Protein AF-A0A5N0GC05-F1 (afdb_monomer)

pLDDT: mean 82.7, std 22.36, range [35.47, 98.69]

Sequence (113 aa):
MARAAQPAAESSRVTIEQDTSASIADTAVVQRWEVEDFLYREALLLDEWRLDEWAQLFTEDAHYVVPANDLPDPAPDGDLVLVNDDKFMLLARVERLKSRKAHREYPHATTRH

Foldseek 3Di:
DDDDDDDDDDDDDDDDDDPDDDPPDPPDPDDPVNVVVVVVVLQVCVQVLVLVVNLVVDDQADWDFAADPPDPDDDPVPDDTPDTDHSVRSVVVSVVLPDPPVVVCVVHDRDGD

Radius of gyration: 25.92 Å; Cα contacts (8 Å, |Δi|>4): 70; chains: 1; bounding box: 60×51×70 Å

Structure (mmCIF, N/CA/C/O backbone):
data_AF-A0A5N0GC05-F1
#
_entry.id   AF-A0A5N0GC05-F1
#
loop_
_atom_site.group_PDB
_atom_site.id
_atom_site.type_symbol
_atom_site.label_atom_id
_atom_site.label_alt_id
_atom_site.label_comp_id
_atom_site.label_asym_id
_atom_site.label_entity_id
_atom_site.label_seq_id
_atom_site.pdbx_PDB_ins_code
_atom_site.Cartn_x
_atom_site.Cartn_y
_atom_site.Cartn_z
_atom_site.occupancy
_atom_site.B_iso_or_equiv
_atom_site.auth_seq_id
_atom_site.auth_comp_id
_atom_site.auth_asym_id
_atom_site.auth_atom_id
_atom_site.pdbx_PDB_model_num
ATOM 1 N N . MET A 1 1 ? -44.824 -30.969 -62.800 1.00 37.72 1 MET A N 1
ATOM 2 C CA . MET A 1 1 ? -45.156 -32.152 -61.979 1.00 37.72 1 MET A CA 1
ATOM 3 C C . MET A 1 1 ? -44.087 -32.320 -60.910 1.00 37.72 1 MET A C 1
ATOM 5 O O . MET A 1 1 ? -42.931 -32.090 -61.218 1.00 37.72 1 MET A O 1
ATOM 9 N N . ALA A 1 2 ? -44.518 -32.719 -59.710 1.00 40.56 2 ALA A N 1
ATOM 10 C CA . ALA A 1 2 ? -43.745 -33.125 -58.528 1.00 40.56 2 ALA A CA 1
ATOM 11 C C . ALA A 1 2 ? -42.958 -32.050 -57.738 1.00 40.56 2 ALA A C 1
ATOM 13 O O . ALA A 1 2 ? -41.912 -31.552 -58.134 1.00 40.56 2 ALA A O 1
ATOM 14 N N . ARG A 1 3 ? -43.518 -31.774 -56.556 1.00 41.00 3 ARG A N 1
ATOM 15 C CA . ARG A 1 3 ? -42.995 -31.076 -55.375 1.00 41.00 3 ARG A CA 1
ATOM 16 C C . ARG A 1 3 ? -42.045 -31.998 -54.598 1.00 41.00 3 ARG A C 1
ATOM 18 O O . ARG A 1 3 ? -42.405 -33.145 -54.363 1.00 41.00 3 ARG A O 1
ATOM 25 N N . ALA A 1 4 ? -40.928 -31.463 -54.110 1.00 40.31 4 ALA A N 1
ATOM 26 C CA . ALA A 1 4 ? -40.169 -31.979 -52.963 1.00 40.31 4 ALA A CA 1
ATOM 27 C C . ALA A 1 4 ? -39.464 -30.767 -52.314 1.00 40.31 4 ALA A C 1
ATOM 29 O O . ALA A 1 4 ? -38.629 -30.138 -52.946 1.00 40.31 4 ALA A O 1
ATOM 30 N N . ALA A 1 5 ? -40.026 -30.163 -51.263 1.00 39.97 5 ALA A N 1
ATOM 31 C CA . ALA A 1 5 ? -39.845 -30.529 -49.852 1.00 39.97 5 ALA A CA 1
ATOM 32 C C . ALA A 1 5 ? -38.406 -30.266 -49.352 1.00 39.97 5 ALA A C 1
ATOM 34 O O . ALA A 1 5 ? -37.540 -31.126 -49.445 1.00 39.97 5 ALA A O 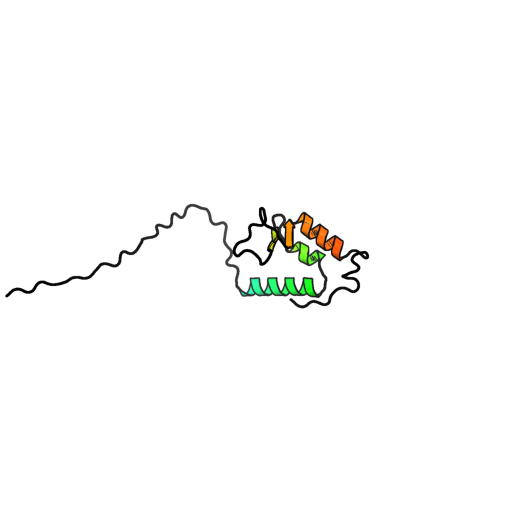1
ATOM 35 N N . GLN A 1 6 ? -38.186 -29.066 -48.803 1.00 45.06 6 GLN A N 1
ATOM 36 C CA . GLN A 1 6 ? -37.073 -28.760 -47.896 1.00 45.06 6 GLN A CA 1
ATOM 37 C C . GLN A 1 6 ? -37.264 -29.537 -46.577 1.00 45.06 6 GLN A C 1
ATOM 39 O O . GLN A 1 6 ? -38.413 -29.718 -46.158 1.00 45.06 6 GLN A O 1
ATOM 44 N N . PRO A 1 7 ? -36.185 -29.866 -45.849 1.00 43.31 7 PRO A N 1
ATOM 45 C CA . PRO A 1 7 ? -36.171 -29.409 -44.461 1.00 43.31 7 PRO A CA 1
ATOM 46 C C . PRO A 1 7 ? -34.842 -28.796 -43.994 1.00 43.31 7 PRO A C 1
ATOM 48 O O . PRO A 1 7 ? -33.827 -28.800 -44.686 1.00 43.31 7 PRO A O 1
ATOM 51 N N . ALA A 1 8 ? -34.965 -28.170 -42.827 1.00 38.28 8 ALA A N 1
ATOM 52 C CA . ALA A 1 8 ? -34.080 -27.244 -42.143 1.00 38.28 8 ALA A CA 1
ATOM 53 C C . ALA A 1 8 ? -32.657 -27.756 -41.872 1.00 38.28 8 ALA A C 1
ATOM 55 O O . ALA A 1 8 ? -32.447 -28.925 -41.571 1.00 38.28 8 ALA A O 1
ATOM 56 N N . ALA A 1 9 ? -31.699 -26.827 -41.897 1.00 40.50 9 ALA A N 1
ATOM 57 C CA . ALA A 1 9 ? -30.375 -27.023 -41.328 1.00 40.50 9 ALA A CA 1
ATOM 58 C C . ALA A 1 9 ? -30.484 -27.118 -39.794 1.00 40.50 9 ALA A C 1
ATOM 60 O O . ALA A 1 9 ? -30.932 -26.175 -39.138 1.00 40.50 9 ALA A O 1
ATOM 61 N N . GLU A 1 10 ? -30.099 -28.264 -39.235 1.00 35.50 10 GLU A N 1
ATOM 62 C CA . GLU A 1 10 ? -29.986 -28.486 -37.795 1.00 35.50 10 GLU A CA 1
ATOM 63 C C . GLU A 1 10 ? -28.822 -27.677 -37.212 1.00 35.50 10 GLU A C 1
ATOM 65 O O . GLU A 1 10 ? -27.677 -27.747 -37.659 1.00 35.50 10 GLU A O 1
ATOM 70 N N . SER A 1 11 ? -29.143 -26.883 -36.191 1.00 41.72 11 SER A N 1
ATOM 71 C CA . SER A 1 11 ? -28.189 -26.154 -35.364 1.00 41.72 11 SER A CA 1
ATOM 72 C C . SER A 1 11 ? -27.423 -27.157 -34.503 1.00 41.72 11 SER A C 1
ATOM 74 O O . SER A 1 11 ? -27.962 -27.715 -33.547 1.00 41.72 11 SER A O 1
ATOM 76 N N . SER A 1 12 ? -26.166 -27.399 -34.871 1.00 37.59 12 SER A N 1
ATOM 77 C CA . SER A 1 12 ? -25.241 -28.234 -34.110 1.00 37.59 12 SER A CA 1
ATOM 78 C C . SER A 1 12 ? -24.929 -27.547 -32.776 1.00 37.59 12 SER A C 1
ATOM 80 O O . SER A 1 12 ? -24.156 -26.590 -32.716 1.00 37.59 12 SER A O 1
ATOM 82 N N . ARG A 1 13 ? -25.596 -27.982 -31.702 1.00 39.47 13 ARG A N 1
ATOM 83 C CA . ARG A 1 13 ? -25.262 -27.594 -30.329 1.00 39.47 13 ARG A CA 1
ATOM 84 C C . ARG A 1 13 ? -24.041 -28.398 -29.897 1.00 39.47 13 ARG A C 1
ATOM 86 O O . ARG A 1 13 ? -24.113 -29.616 -29.777 1.00 39.47 13 ARG A O 1
ATOM 93 N N . VAL A 1 14 ? -22.936 -27.702 -29.655 1.00 37.78 14 VAL A N 1
ATOM 94 C CA . VAL A 1 14 ? -21.775 -28.252 -28.953 1.00 37.78 14 VAL A CA 1
ATOM 95 C C . VAL A 1 14 ? -22.205 -28.550 -27.515 1.00 37.78 14 VAL A C 1
ATOM 97 O O . VAL A 1 14 ? -22.502 -27.636 -26.747 1.00 37.78 14 VAL A O 1
ATOM 100 N N . THR A 1 15 ? -22.286 -29.832 -27.172 1.00 35.47 15 THR A N 1
ATOM 101 C CA . THR A 1 15 ? -22.483 -30.308 -25.800 1.00 35.47 15 THR A CA 1
ATOM 102 C C . THR A 1 15 ? -21.140 -30.218 -25.081 1.00 35.47 15 THR A C 1
ATOM 104 O O . THR A 1 15 ? -20.216 -30.952 -25.417 1.00 35.47 15 THR A O 1
ATOM 107 N N . ILE A 1 16 ? -21.005 -29.294 -24.127 1.00 47.12 16 ILE A N 1
ATOM 108 C CA . ILE A 1 16 ? -19.848 -29.252 -23.225 1.00 47.12 16 ILE A CA 1
ATOM 109 C C . ILE A 1 16 ? -20.107 -30.271 -22.111 1.00 47.12 16 ILE A C 1
ATOM 111 O O . ILE A 1 16 ? -20.948 -30.043 -21.242 1.00 47.12 16 ILE A O 1
ATOM 115 N N . GLU A 1 17 ? -19.406 -31.402 -22.151 1.00 41.47 17 GLU A N 1
ATOM 116 C CA . GLU A 1 17 ? -19.331 -32.335 -21.027 1.00 41.47 17 GLU A CA 1
ATOM 117 C C . GLU A 1 17 ? -18.452 -31.706 -19.937 1.00 41.47 17 GLU A C 1
ATOM 119 O O . GLU A 1 17 ? -17.262 -31.462 -20.128 1.00 41.47 17 GLU A O 1
ATOM 124 N N . GLN A 1 18 ? -19.069 -31.358 -18.807 1.00 43.22 18 GLN A N 1
ATOM 125 C CA . GLN A 1 18 ? -18.383 -30.840 -17.625 1.00 43.22 18 GLN A CA 1
ATOM 126 C C . GLN A 1 18 ? -17.870 -32.028 -16.806 1.00 43.22 18 GLN A C 1
ATOM 128 O O . GLN A 1 18 ? -18.610 -32.606 -16.009 1.00 43.22 18 GLN A O 1
ATOM 133 N N . ASP A 1 19 ? -16.605 -32.389 -17.007 1.00 40.66 19 ASP A N 1
ATOM 134 C CA . ASP A 1 19 ? -15.901 -33.346 -16.157 1.00 40.66 19 ASP A CA 1
ATOM 135 C C . ASP A 1 19 ? -15.620 -32.694 -14.791 1.00 40.66 19 ASP A C 1
ATOM 137 O O . ASP A 1 19 ? -14.668 -31.937 -14.602 1.00 40.66 19 ASP A O 1
ATOM 141 N N . THR A 1 20 ? -16.538 -32.902 -13.845 1.00 54.22 20 THR A N 1
ATOM 142 C CA . THR A 1 20 ? -16.437 -32.390 -12.474 1.00 54.22 20 THR A CA 1
ATOM 143 C C . THR A 1 20 ? -15.788 -33.455 -11.604 1.00 54.22 20 THR A C 1
ATOM 145 O O . THR A 1 20 ? -16.472 -34.310 -11.049 1.00 54.22 20 THR A O 1
ATOM 148 N N . SER A 1 21 ? -14.462 -33.407 -11.481 1.00 45.56 21 SER A N 1
ATOM 149 C CA . SER A 1 21 ? -13.711 -34.168 -10.472 1.00 45.56 21 SER A CA 1
ATOM 150 C C . SER A 1 21 ? -12.512 -33.370 -9.953 1.00 45.56 21 SER A C 1
ATOM 152 O O . SER A 1 21 ? -11.368 -33.806 -10.018 1.00 45.56 21 SER A O 1
ATOM 154 N N . ALA A 1 22 ? -12.781 -32.188 -9.402 1.00 45.19 22 ALA A N 1
ATOM 155 C CA . ALA A 1 22 ? -11.891 -31.534 -8.451 1.00 45.19 22 ALA A CA 1
ATOM 156 C C . ALA A 1 22 ? -12.750 -31.040 -7.284 1.00 45.19 22 ALA A C 1
ATOM 158 O O . ALA A 1 22 ? -13.738 -30.340 -7.486 1.00 45.19 22 ALA A O 1
ATOM 159 N N . SER A 1 23 ? -12.410 -31.474 -6.071 1.00 45.75 23 SER A N 1
ATOM 160 C CA . SER A 1 23 ? -13.076 -31.079 -4.830 1.00 45.75 23 SER A CA 1
ATOM 161 C C . SER A 1 23 ? -13.008 -29.560 -4.677 1.00 45.75 23 SER A C 1
ATOM 163 O O . SER A 1 23 ? -11.974 -29.027 -4.277 1.00 45.75 23 SER A O 1
ATOM 165 N N . ILE A 1 24 ? -14.110 -28.877 -4.986 1.00 54.22 24 ILE A N 1
ATOM 166 C CA . ILE A 1 24 ? -14.297 -27.456 -4.709 1.00 54.22 24 ILE A CA 1
ATOM 167 C C . ILE A 1 24 ? -14.388 -27.336 -3.190 1.00 54.22 24 ILE A C 1
ATOM 169 O O . ILE A 1 24 ? -15.426 -27.615 -2.593 1.00 54.22 24 ILE A O 1
ATOM 173 N N . ALA A 1 25 ? -13.264 -27.002 -2.555 1.00 52.34 25 ALA A N 1
ATOM 174 C CA . ALA A 1 25 ? -13.285 -26.470 -1.205 1.00 52.34 25 ALA A CA 1
ATOM 175 C C . ALA A 1 25 ? -14.304 -25.322 -1.188 1.00 52.34 25 ALA A C 1
ATOM 177 O O . ALA A 1 25 ? -14.294 -24.486 -2.093 1.00 52.34 25 ALA A O 1
ATOM 178 N N . ASP A 1 26 ? -15.213 -25.382 -0.217 1.00 54.72 26 ASP A N 1
ATOM 179 C CA . ASP A 1 26 ? -16.388 -24.532 -0.020 1.00 54.72 26 ASP A CA 1
ATOM 180 C C . ASP A 1 26 ? -16.174 -23.105 -0.550 1.00 54.72 26 ASP A C 1
ATOM 182 O O . ASP A 1 26 ? -15.567 -22.256 0.104 1.00 54.72 26 ASP A O 1
ATOM 186 N N . THR A 1 27 ? -16.590 -22.858 -1.797 1.00 63.75 27 THR A N 1
ATOM 187 C CA . THR A 1 27 ? -16.478 -21.532 -2.405 1.00 63.75 27 THR A CA 1
ATOM 188 C C . THR A 1 27 ? -17.599 -20.702 -1.814 1.00 63.75 27 THR A C 1
ATOM 190 O O . THR A 1 27 ? -18.708 -20.662 -2.349 1.00 63.75 27 THR A O 1
ATOM 193 N N . ALA A 1 28 ? -17.320 -20.085 -0.666 1.00 76.00 28 ALA A N 1
ATOM 194 C CA . ALA A 1 28 ? -18.185 -19.069 -0.104 1.00 76.00 28 ALA A CA 1
ATOM 195 C C . ALA A 1 28 ? -18.448 -18.028 -1.197 1.00 76.00 28 ALA A C 1
ATOM 197 O O . ALA A 1 28 ? -17.519 -17.463 -1.780 1.00 76.00 28 ALA A O 1
ATOM 198 N N . VAL A 1 29 ? -19.722 -17.830 -1.526 1.00 88.38 29 VAL A N 1
ATOM 199 C CA . VAL A 1 29 ? -20.117 -16.842 -2.524 1.00 88.38 29 VAL A CA 1
ATOM 200 C C . VAL A 1 29 ? -19.844 -15.469 -1.922 1.00 88.38 29 VAL A C 1
ATOM 202 O O . VAL A 1 29 ? -20.579 -15.025 -1.046 1.00 88.38 29 VAL A O 1
ATOM 205 N N . VAL A 1 30 ? -18.766 -14.825 -2.369 1.00 92.44 30 VAL A N 1
ATOM 206 C CA . VAL A 1 30 ? -18.442 -13.451 -1.982 1.00 92.44 30 VAL A CA 1
ATOM 207 C C . VAL A 1 30 ? -19.443 -12.522 -2.654 1.00 92.44 30 VAL A C 1
ATOM 209 O O . VAL A 1 30 ? -19.567 -12.490 -3.883 1.00 92.44 30 VAL A O 1
ATOM 212 N N . GLN A 1 31 ? -20.172 -11.757 -1.853 1.00 96.19 31 GLN A N 1
ATOM 213 C CA . GLN A 1 31 ? -21.151 -10.816 -2.358 1.00 96.19 31 GLN A CA 1
ATOM 214 C C . GLN A 1 31 ? -20.468 -9.520 -2.798 1.00 96.19 31 GLN A C 1
ATOM 216 O O . GLN A 1 31 ? -19.498 -9.059 -2.205 1.00 96.19 31 GLN A O 1
ATOM 221 N N . ARG A 1 32 ? -21.026 -8.867 -3.823 1.00 96.44 32 ARG A N 1
ATOM 222 C CA . ARG A 1 32 ? -20.498 -7.598 -4.351 1.00 96.44 32 ARG A CA 1
ATOM 223 C C . ARG A 1 32 ? -20.277 -6.532 -3.269 1.00 96.44 32 ARG A C 1
ATOM 225 O O . ARG A 1 32 ? -19.260 -5.854 -3.301 1.00 96.44 32 ARG A O 1
ATOM 2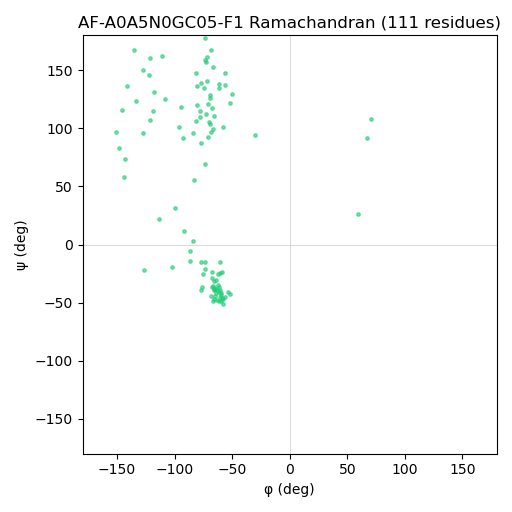32 N N . TRP A 1 33 ? -21.221 -6.387 -2.340 1.00 97.81 33 TRP A N 1
ATOM 233 C CA . TRP A 1 33 ? -21.138 -5.381 -1.279 1.00 97.81 33 TRP A CA 1
ATOM 234 C C . TRP A 1 33 ? -19.981 -5.656 -0.308 1.00 97.81 33 TRP A C 1
ATOM 236 O O . TRP A 1 33 ? -19.356 -4.713 0.152 1.00 97.81 33 TRP A O 1
ATOM 246 N N . GLU A 1 34 ? -19.625 -6.923 -0.070 1.00 97.19 34 GLU A N 1
ATOM 247 C CA . GLU A 1 34 ? -18.466 -7.282 0.761 1.00 97.19 34 GLU A CA 1
ATOM 248 C C . GLU A 1 34 ? -17.157 -6.832 0.104 1.00 97.19 34 GLU A C 1
ATOM 250 O O . GLU A 1 34 ? -16.259 -6.329 0.777 1.00 97.19 34 GLU A O 1
ATOM 255 N N . VAL A 1 35 ? -17.063 -6.972 -1.225 1.00 97.25 35 VAL A N 1
ATOM 256 C CA . VAL A 1 35 ? -15.908 -6.498 -2.003 1.00 97.25 35 VAL A CA 1
ATOM 257 C C . VAL A 1 35 ? -15.846 -4.974 -2.010 1.00 97.25 35 VAL A C 1
ATOM 259 O O . VAL A 1 35 ? -14.776 -4.407 -1.820 1.00 97.25 35 VAL A O 1
ATOM 262 N N . GLU A 1 36 ? -16.979 -4.301 -2.212 1.00 98.31 36 GLU A N 1
ATOM 263 C CA . GLU A 1 36 ? -17.047 -2.836 -2.174 1.00 98.31 36 GLU A CA 1
ATOM 264 C C . GLU A 1 36 ? -16.616 -2.300 -0.803 1.00 98.31 36 GLU A C 1
ATOM 266 O O . GLU A 1 36 ? -15.737 -1.444 -0.738 1.00 98.31 36 GLU A O 1
ATOM 271 N N . ASP A 1 37 ? -17.147 -2.857 0.287 1.00 98.44 37 ASP A N 1
ATOM 272 C CA . ASP A 1 37 ? -16.771 -2.476 1.651 1.00 98.44 37 ASP A CA 1
ATOM 273 C C . ASP A 1 37 ? -15.276 -2.710 1.925 1.00 98.44 37 ASP A C 1
ATOM 275 O O . ASP A 1 37 ? -14.620 -1.880 2.563 1.00 98.44 37 ASP A O 1
ATOM 279 N N . PHE A 1 38 ? -14.712 -3.809 1.413 1.00 98.31 38 PHE A N 1
ATOM 280 C CA . PHE A 1 38 ? -13.275 -4.072 1.485 1.00 98.31 38 PHE A CA 1
ATOM 281 C C . PHE A 1 38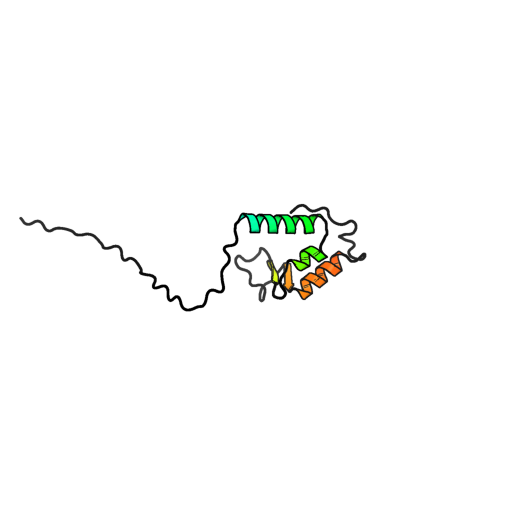 ? -12.458 -3.001 0.748 1.00 98.31 38 PHE A C 1
ATOM 283 O O . PHE A 1 38 ? -11.527 -2.445 1.332 1.00 98.31 38 PHE A O 1
ATOM 290 N N . LEU A 1 39 ? -12.825 -2.669 -0.493 1.00 98.44 39 LEU A N 1
ATOM 291 C CA . LEU A 1 39 ? -12.117 -1.673 -1.303 1.00 98.44 39 LEU A CA 1
ATOM 292 C C . LEU A 1 39 ? -12.234 -0.262 -0.712 1.00 98.44 39 LEU A C 1
ATOM 294 O O . LEU A 1 39 ? -11.253 0.479 -0.687 1.00 98.44 39 LEU A O 1
ATOM 298 N N . TYR A 1 40 ? -13.394 0.112 -0.165 1.00 98.56 40 TYR A N 1
ATOM 299 C CA . TYR A 1 40 ? -1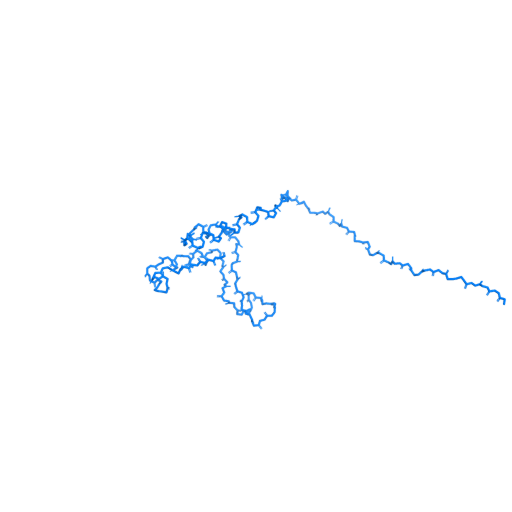3.551 1.396 0.526 1.00 98.56 40 TYR A CA 1
ATOM 300 C C . TYR A 1 40 ? -12.696 1.471 1.792 1.00 98.56 40 TYR A C 1
ATOM 302 O O . TYR A 1 40 ? -12.118 2.518 2.091 1.00 98.56 40 TYR A O 1
ATOM 310 N N . ARG A 1 41 ? -12.579 0.363 2.532 1.00 98.69 41 ARG A N 1
ATOM 311 C CA . ARG A 1 41 ? -11.678 0.285 3.683 1.00 98.69 41 ARG A CA 1
ATOM 312 C C . ARG A 1 41 ? -10.217 0.407 3.258 1.00 98.69 41 ARG A C 1
ATOM 314 O O . ARG A 1 41 ? -9.467 1.114 3.925 1.00 98.69 41 ARG A O 1
ATOM 321 N N . GLU A 1 42 ? -9.811 -0.274 2.191 1.00 98.69 42 GLU A N 1
ATOM 322 C CA . GLU A 1 42 ? -8.458 -0.165 1.641 1.00 98.69 42 GLU A CA 1
ATOM 323 C C . GLU A 1 42 ? -8.128 1.287 1.260 1.00 98.69 42 GLU A C 1
ATOM 325 O O . GLU A 1 42 ? -7.117 1.824 1.720 1.00 98.69 42 GLU A O 1
ATOM 330 N N . ALA A 1 43 ? -9.011 1.934 0.493 1.00 98.62 43 ALA A N 1
ATOM 331 C CA . ALA A 1 43 ? -8.875 3.328 0.075 1.00 98.62 43 ALA A CA 1
ATOM 332 C C . ALA A 1 43 ? -8.717 4.275 1.275 1.00 98.62 43 ALA A C 1
ATOM 334 O O . ALA A 1 43 ? -7.807 5.103 1.298 1.00 98.62 43 ALA A O 1
ATOM 335 N N . LEU A 1 44 ? -9.536 4.097 2.319 1.00 98.62 44 LEU A N 1
ATOM 336 C CA . LEU A 1 44 ? -9.441 4.892 3.544 1.00 98.62 44 LEU A CA 1
ATOM 337 C C . LEU A 1 44 ? -8.074 4.744 4.230 1.00 98.62 44 LEU A C 1
ATOM 339 O O . LEU A 1 44 ? -7.509 5.735 4.688 1.00 98.62 44 LEU A O 1
ATOM 343 N N . LEU A 1 45 ? -7.522 3.527 4.299 1.00 98.69 45 LEU A N 1
ATOM 344 C CA . LEU A 1 45 ? -6.204 3.300 4.905 1.00 98.69 45 LEU A CA 1
ATOM 345 C C . LEU A 1 45 ? -5.091 4.021 4.135 1.00 98.69 45 LEU A C 1
ATOM 347 O O . LEU A 1 45 ? -4.179 4.566 4.758 1.00 98.69 45 LEU A O 1
ATOM 351 N N . LEU A 1 46 ? -5.166 4.040 2.803 1.00 98.31 46 LEU A N 1
ATOM 352 C CA . LEU A 1 46 ? -4.220 4.766 1.955 1.00 98.31 46 LEU A CA 1
ATOM 353 C C . LEU A 1 46 ? -4.342 6.283 2.143 1.00 98.31 46 LEU A C 1
ATOM 355 O O . LEU A 1 46 ? -3.334 6.951 2.389 1.00 98.31 46 LEU A O 1
ATOM 359 N N . ASP A 1 47 ? -5.565 6.811 2.102 1.00 98.25 47 ASP A N 1
ATOM 360 C CA . ASP A 1 47 ? -5.847 8.242 2.252 1.00 98.25 47 ASP A CA 1
ATOM 361 C C . ASP A 1 47 ? -5.406 8.782 3.626 1.00 98.25 47 ASP A C 1
ATOM 363 O O . ASP A 1 47 ? -4.885 9.897 3.730 1.00 98.25 47 ASP A O 1
ATOM 367 N N . GLU A 1 48 ? -5.553 7.975 4.683 1.00 97.62 48 GLU A N 1
ATOM 368 C CA . GLU A 1 48 ? -5.119 8.283 6.054 1.00 97.62 48 GLU A CA 1
ATOM 369 C C . GLU A 1 48 ? -3.633 7.977 6.327 1.00 97.62 48 GLU A C 1
ATOM 371 O O . GLU A 1 48 ? -3.175 8.138 7.462 1.00 97.62 48 GLU A O 1
ATOM 376 N N . TRP A 1 49 ? -2.858 7.539 5.327 1.00 96.94 49 TRP A N 1
ATOM 377 C CA . TRP A 1 49 ? -1.447 7.148 5.486 1.00 96.94 49 TRP A CA 1
ATOM 378 C C . TRP A 1 49 ? -1.207 5.992 6.480 1.00 96.94 49 TRP A C 1
ATOM 380 O O . TRP A 1 49 ? -0.109 5.823 7.023 1.00 96.94 49 TRP A O 1
ATOM 390 N N . ARG A 1 50 ? -2.202 5.124 6.689 1.00 98.00 50 ARG A N 1
ATOM 391 C CA . ARG A 1 50 ? -2.129 3.928 7.551 1.00 98.00 50 ARG A CA 1
ATOM 392 C C . ARG A 1 50 ? -1.502 2.745 6.808 1.00 98.00 50 ARG A C 1
ATOM 394 O O . ARG A 1 50 ? -2.062 1.653 6.718 1.00 98.00 50 ARG A O 1
ATOM 401 N N . LEU A 1 51 ? -0.299 2.974 6.282 1.00 97.81 51 LEU A N 1
ATOM 402 C CA . LEU A 1 51 ? 0.382 2.075 5.345 1.00 97.81 51 LEU A CA 1
ATOM 403 C C . LEU A 1 51 ? 0.733 0.700 5.938 1.00 97.81 51 LEU A C 1
ATOM 405 O O . LEU A 1 51 ? 0.738 -0.287 5.209 1.00 97.81 51 LEU A O 1
ATOM 409 N N . ASP A 1 52 ? 0.998 0.611 7.246 1.00 98.25 52 ASP A N 1
ATOM 410 C CA . ASP A 1 52 ? 1.275 -0.676 7.909 1.00 98.25 52 ASP A CA 1
ATOM 411 C C . ASP A 1 52 ? 0.039 -1.584 7.942 1.00 98.25 52 ASP A C 1
ATOM 413 O O . ASP A 1 52 ? 0.154 -2.803 7.830 1.00 98.25 52 ASP A O 1
ATOM 417 N N . GLU A 1 53 ? -1.147 -0.998 8.117 1.00 98.56 53 GLU A N 1
ATOM 418 C CA . GLU A 1 53 ? -2.416 -1.729 8.108 1.00 98.56 53 GLU A CA 1
ATOM 419 C C . GLU A 1 53 ? -2.832 -2.075 6.683 1.00 98.56 53 GLU A C 1
ATOM 421 O O . GLU A 1 53 ? -3.285 -3.188 6.431 1.00 98.56 53 GLU A O 1
ATOM 426 N N . TRP A 1 54 ? -2.614 -1.154 5.741 1.00 98.62 54 TRP A N 1
ATOM 427 C CA . TRP A 1 54 ? -2.811 -1.417 4.319 1.00 98.62 54 TRP A CA 1
ATOM 428 C C . TRP A 1 54 ? -1.949 -2.595 3.840 1.00 98.62 54 TRP A C 1
ATOM 430 O O . TRP A 1 54 ? -2.460 -3.533 3.234 1.00 98.62 54 TRP A O 1
ATOM 440 N N . ALA A 1 55 ? -0.662 -2.626 4.199 1.00 98.12 55 ALA A N 1
ATOM 441 C CA . ALA A 1 55 ? 0.224 -3.720 3.812 1.00 98.12 55 ALA A CA 1
ATOM 442 C C . ALA A 1 55 ? -0.207 -5.080 4.380 1.00 98.12 55 ALA A C 1
ATOM 444 O O . ALA A 1 55 ? 0.115 -6.110 3.790 1.00 98.12 55 ALA A O 1
ATOM 445 N N . GLN A 1 56 ? -0.937 -5.117 5.500 1.00 97.94 56 GLN A N 1
ATOM 446 C CA . GLN A 1 56 ? -1.461 -6.357 6.087 1.00 97.94 56 GLN A CA 1
ATOM 447 C C . GLN A 1 56 ? -2.646 -6.949 5.314 1.00 97.94 56 GLN A C 1
ATOM 449 O O . GLN A 1 56 ? -2.949 -8.119 5.523 1.00 97.94 56 GLN A O 1
ATOM 454 N N . LEU A 1 57 ? -3.283 -6.195 4.410 1.00 98.00 57 LEU A N 1
ATOM 455 C CA . LEU A 1 57 ? -4.364 -6.714 3.562 1.00 98.00 57 LEU A CA 1
ATOM 456 C C . LEU A 1 57 ? -3.867 -7.748 2.539 1.00 98.00 57 LEU A C 1
ATOM 458 O O . LEU A 1 57 ? -4.637 -8.592 2.090 1.00 98.00 57 LEU A O 1
ATOM 462 N N . PHE A 1 58 ? -2.581 -7.696 2.191 1.00 98.00 58 PHE A N 1
ATOM 463 C CA . PHE A 1 58 ? -1.956 -8.600 1.230 1.00 98.00 58 PHE A CA 1
ATOM 464 C C . PHE A 1 58 ? -1.600 -9.940 1.876 1.00 98.00 58 PHE A C 1
ATOM 466 O O . PHE A 1 58 ? -1.020 -9.973 2.967 1.00 98.00 58 PHE A O 1
ATOM 473 N N . THR A 1 59 ? -1.875 -11.038 1.176 1.00 98.00 59 THR A N 1
ATOM 474 C CA . THR A 1 59 ? -1.419 -12.381 1.551 1.00 98.00 59 THR A CA 1
ATOM 475 C C . THR A 1 59 ? 0.101 -12.515 1.406 1.00 98.00 59 THR A C 1
ATOM 477 O O . THR A 1 59 ? 0.770 -11.644 0.848 1.00 98.00 59 THR A O 1
ATOM 480 N N . GLU A 1 60 ? 0.672 -13.588 1.954 1.00 97.44 60 GLU A N 1
ATOM 481 C CA . GLU A 1 60 ? 2.125 -13.814 1.909 1.00 97.44 60 GLU A CA 1
ATOM 482 C C . GLU A 1 60 ? 2.634 -14.091 0.485 1.00 97.44 60 GLU A C 1
ATOM 484 O O . GLU A 1 60 ? 3.760 -13.744 0.146 1.00 97.44 60 GLU A O 1
ATOM 489 N N . ASP A 1 61 ? 1.783 -14.667 -0.362 1.00 97.69 61 ASP A N 1
ATOM 490 C CA . ASP A 1 61 ? 2.028 -14.967 -1.775 1.00 97.69 61 ASP A CA 1
ATOM 491 C C . ASP A 1 61 ? 1.579 -13.842 -2.724 1.00 97.69 61 ASP A C 1
ATOM 493 O O . ASP A 1 61 ? 1.501 -14.038 -3.937 1.00 97.69 61 ASP A O 1
ATOM 497 N N . ALA A 1 62 ? 1.256 -12.661 -2.192 1.00 97.12 62 ALA A N 1
ATOM 498 C CA . ALA A 1 62 ? 0.782 -11.557 -3.008 1.00 97.12 62 ALA A CA 1
ATOM 499 C C . ALA A 1 62 ? 1.897 -10.944 -3.870 1.00 97.12 62 ALA A C 1
ATOM 501 O O . ALA A 1 62 ? 3.013 -10.698 -3.406 1.00 97.12 62 ALA A O 1
ATOM 502 N N . HIS A 1 63 ? 1.529 -10.598 -5.104 1.00 95.94 63 HIS A N 1
ATOM 503 C CA . HIS A 1 63 ? 2.358 -9.851 -6.044 1.00 95.94 63 HIS A CA 1
ATOM 504 C C . HIS A 1 63 ? 1.666 -8.533 -6.408 1.00 95.94 63 HIS A C 1
ATOM 506 O O . HIS A 1 63 ? 0.600 -8.526 -7.024 1.00 95.94 63 HIS A O 1
ATOM 512 N N . TYR A 1 64 ? 2.270 -7.408 -6.024 1.00 96.94 64 TYR A N 1
ATOM 513 C CA . TYR A 1 64 ? 1.794 -6.065 -6.341 1.00 96.94 64 TYR A CA 1
ATOM 514 C C . TYR A 1 64 ? 2.521 -5.542 -7.581 1.00 96.94 64 TYR A C 1
ATOM 516 O O . TYR A 1 64 ? 3.675 -5.108 -7.519 1.00 96.94 64 TYR A O 1
ATOM 524 N N . VAL A 1 65 ? 1.835 -5.603 -8.721 1.00 95.94 65 VAL A N 1
ATOM 525 C CA . VAL A 1 65 ? 2.406 -5.274 -10.028 1.00 95.94 65 VAL A CA 1
ATOM 526 C C . VAL A 1 65 ? 1.677 -4.089 -10.647 1.00 95.94 65 VAL A C 1
ATOM 528 O O . VAL A 1 65 ? 0.452 -4.074 -10.738 1.00 95.94 65 VAL A O 1
ATOM 531 N N . VAL A 1 66 ? 2.446 -3.110 -11.122 1.00 95.12 66 VAL A N 1
ATOM 532 C CA . VAL A 1 66 ? 1.951 -2.008 -11.953 1.00 95.12 66 VAL A CA 1
ATOM 533 C C . VAL A 1 66 ? 2.723 -2.041 -13.274 1.00 95.12 66 VAL A C 1
ATOM 535 O O . VAL A 1 66 ? 3.914 -1.705 -13.280 1.00 95.12 66 VAL A O 1
ATOM 538 N N . PRO A 1 67 ? 2.095 -2.455 -14.387 1.00 94.44 67 PRO A N 1
ATOM 539 C CA . PRO A 1 67 ? 2.774 -2.550 -15.672 1.00 94.44 67 PRO A CA 1
ATOM 540 C C . PRO A 1 67 ? 3.065 -1.172 -16.280 1.00 94.44 67 PRO A C 1
ATOM 542 O O . PRO A 1 67 ? 2.455 -0.163 -15.915 1.00 94.44 67 PRO A O 1
ATOM 545 N N . ALA A 1 68 ? 3.997 -1.128 -17.233 1.00 92.38 68 ALA A N 1
ATOM 546 C CA . ALA A 1 68 ? 4.113 0.009 -18.139 1.00 92.38 68 ALA A CA 1
ATOM 547 C C . ALA A 1 68 ? 2.953 0.008 -19.159 1.00 92.38 68 ALA A C 1
ATOM 549 O O . ALA A 1 68 ? 2.324 -1.016 -19.407 1.00 92.38 68 ALA A O 1
ATOM 550 N N . ASN A 1 69 ? 2.640 1.177 -19.726 1.00 89.38 69 ASN A N 1
ATOM 551 C CA . ASN A 1 69 ? 1.530 1.354 -20.678 1.00 89.38 69 ASN A CA 1
ATOM 552 C C . ASN A 1 69 ? 2.008 1.379 -22.145 1.00 89.38 69 ASN A C 1
ATOM 554 O O . ASN A 1 69 ? 1.479 2.116 -22.975 1.00 89.38 69 ASN A O 1
ATOM 558 N N . ASP A 1 70 ? 3.083 0.660 -22.449 1.00 90.31 70 ASP A N 1
ATOM 559 C CA . ASP A 1 70 ? 3.706 0.575 -23.774 1.00 90.31 70 ASP A CA 1
ATOM 560 C C . ASP A 1 70 ? 3.352 -0.720 -24.520 1.00 90.31 70 ASP A C 1
ATOM 562 O O . ASP A 1 70 ? 3.430 -0.757 -25.750 1.00 90.31 70 ASP A O 1
ATOM 566 N N . LEU A 1 71 ? 2.904 -1.748 -23.795 1.00 88.88 71 LEU A N 1
ATOM 567 C CA . LEU A 1 71 ? 2.475 -3.035 -24.334 1.00 88.88 71 LEU A CA 1
ATOM 568 C C . LEU A 1 71 ? 1.021 -3.351 -23.938 1.00 88.88 71 LEU A C 1
ATOM 570 O O . LEU A 1 71 ? 0.589 -2.996 -22.843 1.00 88.88 71 LEU A O 1
ATOM 574 N N . PRO A 1 72 ? 0.250 -4.031 -24.807 1.00 85.94 72 PRO A N 1
ATOM 575 C CA . PRO A 1 72 ? -1.140 -4.392 -24.523 1.00 85.94 72 PRO A CA 1
ATOM 576 C C . PRO A 1 72 ? -1.296 -5.556 -23.529 1.00 85.94 72 PRO A C 1
ATOM 578 O O . PRO A 1 72 ? -2.338 -5.647 -22.890 1.00 85.94 72 PRO A O 1
ATOM 581 N N . ASP A 1 73 ? -0.296 -6.436 -23.418 1.00 85.25 73 ASP A N 1
ATOM 582 C CA . ASP A 1 73 ? -0.284 -7.581 -22.493 1.00 85.25 73 ASP A CA 1
ATOM 583 C C . ASP A 1 73 ? 1.138 -7.796 -21.934 1.00 85.25 73 ASP A C 1
ATOM 585 O O . ASP A 1 73 ? 1.875 -8.659 -22.414 1.00 85.25 73 ASP A O 1
ATOM 589 N N . PRO A 1 74 ? 1.589 -6.918 -21.021 1.00 85.38 74 PRO A N 1
ATOM 590 C CA . PRO A 1 74 ? 2.944 -6.958 -20.480 1.00 85.38 74 PRO A CA 1
ATOM 591 C C . PRO A 1 74 ? 3.129 -8.111 -19.484 1.00 85.38 74 PRO A C 1
ATOM 593 O O . PRO A 1 74 ? 2.330 -8.295 -18.564 1.00 85.38 74 PRO A O 1
ATOM 596 N N . ALA A 1 75 ? 4.237 -8.839 -19.621 1.00 87.12 75 ALA A N 1
ATOM 597 C CA . ALA A 1 75 ? 4.650 -9.918 -18.733 1.00 87.12 75 ALA A CA 1
ATOM 598 C C . ALA A 1 75 ? 5.625 -9.400 -17.653 1.00 87.12 75 ALA A C 1
ATOM 600 O O . ALA A 1 75 ? 6.739 -8.988 -17.987 1.00 87.12 75 ALA A O 1
ATOM 601 N N . PRO A 1 76 ? 5.290 -9.475 -16.350 1.00 85.75 76 PRO A N 1
A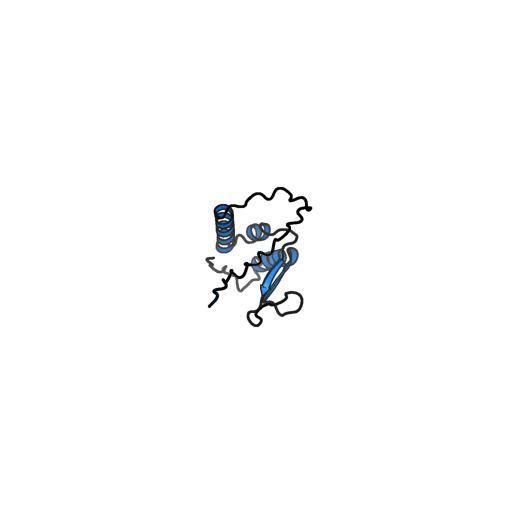TOM 602 C CA . PRO A 1 76 ? 6.122 -8.897 -15.283 1.00 85.75 76 PRO A CA 1
ATOM 603 C C . PRO A 1 76 ? 7.546 -9.467 -15.169 1.00 85.75 76 PRO A C 1
ATOM 605 O O . PRO A 1 76 ? 8.433 -8.785 -14.659 1.00 85.75 76 PRO A O 1
ATOM 608 N N . ASP A 1 77 ? 7.763 -10.698 -15.644 1.00 86.94 77 ASP A N 1
ATOM 609 C CA . ASP A 1 77 ? 9.052 -11.405 -15.581 1.00 86.94 77 ASP A CA 1
ATOM 610 C C . ASP A 1 77 ? 9.985 -11.101 -16.767 1.00 86.94 77 ASP A C 1
ATOM 612 O O . ASP A 1 77 ? 11.171 -11.439 -16.729 1.00 86.94 77 ASP A O 1
ATOM 616 N N . GLY A 1 78 ? 9.459 -10.502 -17.838 1.00 86.94 78 GLY A N 1
ATOM 617 C CA . GLY A 1 78 ? 10.188 -10.281 -19.093 1.00 86.94 78 GLY A CA 1
ATOM 618 C C . GLY A 1 78 ? 10.184 -8.836 -19.580 1.00 86.94 78 GLY A C 1
ATOM 619 O O . GLY A 1 78 ? 11.090 -8.447 -20.318 1.00 86.94 78 GLY A O 1
ATOM 620 N N . ASP A 1 79 ? 9.212 -8.045 -19.135 1.00 90.50 79 ASP A N 1
ATOM 621 C CA . ASP A 1 79 ? 8.992 -6.684 -19.600 1.00 90.50 79 ASP A CA 1
ATOM 622 C C . ASP A 1 79 ? 9.310 -5.649 -18.520 1.00 90.50 79 ASP A C 1
ATOM 624 O O . ASP A 1 79 ? 9.387 -5.925 -17.320 1.00 90.50 79 ASP A O 1
ATOM 628 N N . LEU A 1 80 ? 9.501 -4.407 -18.960 1.00 92.25 80 LEU A N 1
ATOM 629 C CA . LEU A 1 80 ? 9.667 -3.287 -18.050 1.00 92.25 80 LEU A CA 1
ATOM 630 C C . LEU A 1 80 ? 8.341 -2.997 -17.329 1.00 92.25 80 LEU A C 1
ATOM 632 O O . LEU A 1 80 ? 7.308 -2.774 -17.953 1.00 92.25 80 LEU A O 1
ATOM 636 N N . VAL A 1 81 ? 8.393 -2.920 -16.002 1.00 94.12 81 VAL A N 1
ATOM 637 C CA . VAL A 1 81 ? 7.243 -2.625 -15.136 1.00 94.12 81 VAL A CA 1
ATOM 638 C C . VAL A 1 81 ? 7.561 -1.469 -14.191 1.00 94.12 81 VAL A C 1
ATOM 640 O O . VAL A 1 81 ? 8.714 -1.249 -13.818 1.00 94.12 81 VAL A O 1
ATOM 643 N N . LEU A 1 82 ? 6.538 -0.699 -13.810 1.00 94.88 82 LEU A N 1
ATOM 644 C CA . LEU A 1 82 ? 6.687 0.436 -12.893 1.00 94.88 82 LEU A CA 1
ATOM 645 C C . LEU A 1 82 ? 6.839 -0.033 -11.443 1.00 94.88 82 LEU A C 1
ATOM 647 O O . LEU A 1 82 ? 7.584 0.567 -10.664 1.00 94.88 82 LEU A O 1
ATOM 651 N N . VAL A 1 83 ? 6.119 -1.098 -11.082 1.00 96.56 83 VAL A N 1
ATOM 652 C CA . VAL A 1 83 ? 6.200 -1.764 -9.780 1.00 96.56 83 VAL A CA 1
ATOM 653 C C . VAL A 1 83 ? 6.083 -3.270 -9.989 1.00 96.56 83 VAL A C 1
ATOM 655 O O . VAL A 1 83 ? 5.241 -3.710 -10.766 1.00 96.56 83 VAL A O 1
ATOM 658 N N . ASN A 1 84 ? 6.919 -4.039 -9.297 1.00 96.25 84 ASN A N 1
ATOM 659 C CA . ASN A 1 84 ? 6.832 -5.493 -9.198 1.00 96.25 84 ASN A CA 1
ATOM 660 C C . ASN A 1 84 ? 7.353 -5.891 -7.818 1.00 96.25 84 ASN A C 1
ATOM 662 O O . ASN A 1 84 ? 8.540 -6.165 -7.638 1.00 96.25 84 ASN A O 1
ATOM 666 N N . ASP A 1 85 ? 6.466 -5.795 -6.834 1.00 97.56 85 ASP A N 1
ATOM 667 C CA . ASP A 1 85 ? 6.783 -6.067 -5.442 1.00 97.56 85 ASP A CA 1
ATOM 668 C C . ASP A 1 85 ? 6.126 -7.387 -5.028 1.00 97.56 85 ASP A C 1
ATOM 670 O O . ASP A 1 85 ? 4.910 -7.543 -5.129 1.00 97.56 85 ASP A O 1
ATOM 674 N N . ASP A 1 86 ? 6.918 -8.321 -4.508 1.00 97.25 86 ASP A N 1
ATOM 675 C CA . ASP A 1 86 ? 6.392 -9.377 -3.643 1.00 97.25 86 ASP A CA 1
ATOM 676 C C . ASP A 1 86 ? 6.051 -8.805 -2.252 1.00 97.25 86 ASP A C 1
ATOM 678 O O . ASP A 1 86 ? 6.290 -7.625 -1.958 1.00 97.25 86 ASP A O 1
ATOM 682 N N . LYS A 1 87 ? 5.507 -9.636 -1.356 1.00 97.56 87 LYS A N 1
ATOM 683 C CA . LYS A 1 87 ? 5.162 -9.216 0.009 1.00 97.56 87 LYS A CA 1
ATOM 684 C C . LYS A 1 87 ? 6.334 -8.564 0.753 1.00 97.56 87 LYS A C 1
ATOM 686 O O . LYS A 1 87 ? 6.144 -7.557 1.443 1.00 97.56 87 LYS A O 1
ATOM 691 N N . PHE A 1 88 ? 7.544 -9.103 0.615 1.00 97.94 88 PHE A N 1
ATOM 692 C CA . PHE A 1 88 ? 8.737 -8.572 1.274 1.00 97.94 88 PHE A CA 1
ATOM 693 C C . PHE A 1 88 ? 9.095 -7.175 0.747 1.00 97.94 88 PHE A C 1
ATOM 695 O O . PHE A 1 88 ? 9.313 -6.245 1.531 1.00 97.94 88 PHE A O 1
ATOM 702 N N . MET A 1 89 ? 9.102 -7.001 -0.574 1.00 98.12 89 MET A N 1
ATOM 703 C CA . MET A 1 89 ? 9.372 -5.724 -1.233 1.00 98.12 89 MET A CA 1
ATOM 704 C C . MET A 1 89 ? 8.291 -4.685 -0.923 1.00 98.12 89 MET A C 1
ATOM 706 O O . MET A 1 89 ? 8.617 -3.520 -0.676 1.00 98.12 89 MET A O 1
ATOM 710 N N . LEU A 1 90 ? 7.024 -5.103 -0.841 1.00 98.31 90 LEU A N 1
ATOM 711 C CA . LEU A 1 90 ? 5.905 -4.239 -0.472 1.00 98.31 90 LEU A CA 1
ATOM 712 C C . LEU A 1 90 ? 6.089 -3.664 0.941 1.00 98.31 90 LEU A C 1
ATOM 714 O O . LEU A 1 90 ? 5.944 -2.458 1.158 1.00 98.31 90 LEU A O 1
ATOM 718 N N . LEU A 1 91 ? 6.477 -4.505 1.903 1.00 98.25 91 LEU A N 1
ATOM 719 C CA . LEU A 1 91 ? 6.778 -4.065 3.268 1.00 98.25 91 LEU A CA 1
ATOM 720 C C . LEU A 1 91 ? 7.989 -3.123 3.303 1.00 98.25 91 LEU A C 1
ATOM 722 O O . LEU A 1 91 ? 7.950 -2.084 3.968 1.00 98.25 91 LEU A O 1
ATOM 726 N N . ALA A 1 92 ? 9.043 -3.426 2.539 1.00 98.12 92 ALA A N 1
ATOM 727 C CA . ALA A 1 92 ? 10.206 -2.549 2.418 1.00 98.12 92 ALA A CA 1
ATOM 728 C C . ALA A 1 92 ? 9.845 -1.180 1.806 1.00 98.12 92 ALA A C 1
ATOM 730 O O . ALA A 1 92 ? 10.394 -0.149 2.212 1.00 98.12 92 ALA A O 1
ATOM 731 N N . ARG A 1 93 ? 8.896 -1.135 0.860 1.00 97.38 93 ARG A N 1
ATOM 732 C CA . ARG A 1 93 ? 8.351 0.114 0.310 1.00 97.38 93 ARG A CA 1
ATOM 733 C C . ARG A 1 93 ? 7.639 0.927 1.382 1.00 97.38 93 ARG A C 1
ATOM 735 O O . ARG A 1 93 ? 7.909 2.124 1.478 1.00 97.38 93 ARG A O 1
ATOM 742 N N . VAL A 1 94 ? 6.767 0.304 2.172 1.00 97.50 94 VAL A N 1
ATOM 743 C CA . VAL A 1 94 ? 6.052 0.981 3.264 1.00 97.50 94 VAL A CA 1
ATOM 744 C C . VAL A 1 94 ? 7.031 1.572 4.275 1.00 97.50 94 VAL A C 1
ATOM 746 O O . VAL A 1 94 ? 6.936 2.757 4.601 1.00 97.50 94 VAL A O 1
ATOM 749 N N . GLU A 1 95 ? 8.040 0.806 4.688 1.00 97.31 95 GLU A N 1
ATOM 750 C CA . GLU A 1 95 ? 9.082 1.296 5.596 1.00 97.31 95 GLU A CA 1
ATOM 751 C C . GLU A 1 95 ? 9.842 2.491 4.996 1.00 97.31 95 GLU A C 1
ATOM 753 O O . GLU A 1 95 ? 10.050 3.519 5.648 1.00 97.31 95 GLU A O 1
ATOM 758 N N . ARG A 1 96 ? 10.199 2.410 3.707 1.00 96.50 96 ARG A N 1
ATOM 759 C CA . ARG A 1 96 ? 10.862 3.511 3.002 1.00 96.50 96 ARG A CA 1
ATOM 760 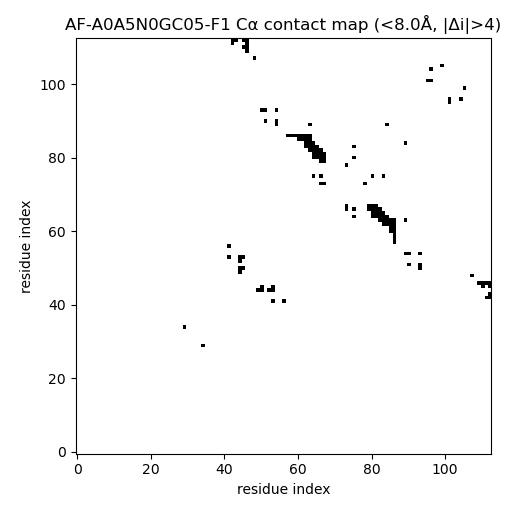C C . ARG A 1 96 ? 9.995 4.771 2.948 1.00 96.50 96 ARG A C 1
ATOM 762 O O . ARG A 1 96 ? 10.546 5.855 3.127 1.00 96.50 96 ARG A O 1
ATOM 769 N N . LEU A 1 97 ? 8.686 4.651 2.706 1.00 95.69 97 LEU A N 1
ATOM 770 C CA . LEU A 1 97 ? 7.751 5.786 2.645 1.00 95.69 97 LEU A CA 1
ATOM 771 C C . LEU A 1 97 ? 7.575 6.472 4.005 1.00 95.69 97 LEU A C 1
ATOM 773 O O . LEU A 1 97 ? 7.478 7.695 4.066 1.00 95.69 97 LEU A O 1
ATOM 777 N N . LYS A 1 98 ? 7.597 5.705 5.098 1.00 93.81 98 LYS A N 1
ATOM 778 C CA . LYS A 1 98 ? 7.483 6.226 6.472 1.00 93.81 98 LYS A CA 1
ATOM 779 C C . LYS A 1 98 ? 8.774 6.859 6.995 1.00 93.81 98 LYS A C 1
ATOM 781 O O . LYS A 1 98 ? 8.768 7.556 8.013 1.00 93.81 98 LYS A O 1
ATOM 786 N N . SER A 1 99 ? 9.901 6.619 6.330 1.00 94.00 99 SER A N 1
ATOM 787 C CA . SER A 1 99 ? 11.188 7.168 6.740 1.00 94.00 99 SER A CA 1
ATOM 788 C C . SER A 1 99 ? 11.188 8.697 6.707 1.00 94.00 99 SER A C 1
ATOM 790 O O . SER A 1 99 ? 10.803 9.315 5.720 1.00 94.00 99 SER A O 1
ATOM 792 N N . ARG A 1 100 ? 11.788 9.340 7.717 1.00 89.62 100 ARG A N 1
ATOM 793 C CA . ARG A 1 100 ? 12.019 10.803 7.720 1.00 89.62 100 ARG A CA 1
ATOM 794 C C . ARG A 1 100 ? 12.900 11.284 6.555 1.00 89.62 100 ARG A C 1
ATOM 796 O O . ARG A 1 100 ? 12.983 12.481 6.301 1.00 89.62 100 ARG A O 1
ATOM 803 N N . LYS A 1 101 ? 13.599 10.360 5.886 1.00 93.44 101 LYS A N 1
ATOM 804 C CA . LYS A 1 101 ? 14.429 10.622 4.701 1.00 93.44 101 LYS A CA 1
ATOM 805 C C . LYS A 1 101 ? 13.632 10.569 3.393 1.00 93.44 101 LYS A C 1
ATOM 807 O O . LYS A 1 101 ? 14.182 10.889 2.342 1.00 93.44 101 LYS A O 1
ATOM 812 N N . ALA A 1 102 ? 12.354 10.191 3.431 1.00 92.81 102 ALA A N 1
ATOM 813 C CA . ALA A 1 102 ? 11.452 10.277 2.291 1.00 92.81 102 ALA A CA 1
ATOM 814 C C . ALA A 1 102 ? 11.056 11.742 2.051 1.00 92.81 102 ALA A C 1
ATOM 816 O O . ALA A 1 102 ? 9.924 12.149 2.274 1.00 92.81 102 ALA A O 1
ATOM 817 N N . HIS A 1 103 ? 12.007 12.561 1.594 1.00 92.94 103 HIS A N 1
ATOM 818 C CA . HIS A 1 103 ? 11.828 14.010 1.442 1.00 92.94 103 HIS A CA 1
ATOM 819 C C . HIS A 1 103 ? 10.671 14.403 0.511 1.00 92.94 103 HIS A C 1
ATOM 821 O O . HIS A 1 103 ? 10.141 15.501 0.631 1.00 92.94 103 HIS A O 1
ATOM 827 N N . ARG A 1 104 ? 10.281 13.517 -0.414 1.00 92.44 104 ARG A N 1
ATOM 828 C CA . ARG A 1 104 ? 9.132 13.712 -1.312 1.00 92.44 104 ARG A CA 1
ATOM 829 C C . ARG A 1 104 ? 7.782 13.559 -0.610 1.00 92.44 104 ARG A C 1
ATOM 831 O O . ARG A 1 104 ? 6.810 14.105 -1.104 1.00 92.44 104 ARG A O 1
ATOM 838 N N . GLU A 1 105 ? 7.767 12.874 0.528 1.00 92.25 105 GLU A N 1
ATOM 839 C CA . GLU A 1 105 ? 6.583 12.559 1.330 1.00 92.25 105 GLU A CA 1
ATOM 840 C C . GLU A 1 105 ? 6.613 13.274 2.685 1.00 92.25 105 GLU A C 1
ATOM 842 O O . GLU A 1 105 ? 5.987 12.834 3.647 1.00 92.25 105 GLU A O 1
ATOM 847 N N . TYR A 1 106 ? 7.381 14.364 2.790 1.00 90.81 106 TYR A N 1
ATOM 848 C CA . TYR A 1 106 ? 7.458 15.179 3.996 1.00 90.81 106 TYR A CA 1
ATOM 849 C C . TYR A 1 106 ? 7.202 16.659 3.650 1.00 90.81 106 TYR A C 1
ATOM 851 O O . TYR A 1 106 ? 8.136 17.359 3.246 1.00 90.81 106 TYR A O 1
ATOM 859 N N . PRO A 1 107 ? 5.962 17.164 3.807 1.00 90.88 107 PRO A N 1
ATOM 860 C CA . PRO A 1 107 ? 4.803 16.501 4.417 1.00 90.88 107 PRO A CA 1
ATOM 861 C C . PRO A 1 107 ? 4.185 15.406 3.535 1.00 90.88 107 PRO A C 1
ATOM 863 O O . PRO A 1 107 ? 4.363 15.411 2.319 1.00 90.88 107 PRO A O 1
ATOM 866 N N . HIS A 1 108 ? 3.449 14.490 4.169 1.00 93.31 108 HIS A N 1
ATOM 867 C CA . HIS A 1 108 ? 2.737 13.407 3.495 1.00 93.31 108 HIS A CA 1
ATOM 868 C C . HIS A 1 108 ? 1.772 13.941 2.435 1.00 93.31 108 HIS A C 1
ATOM 870 O O . HIS A 1 108 ? 1.060 14.924 2.669 1.00 93.31 108 HIS A O 1
ATOM 876 N N . ALA A 1 109 ? 1.743 13.283 1.274 1.00 92.81 109 ALA A N 1
ATOM 877 C CA . ALA A 1 109 ? 0.812 13.621 0.210 1.00 92.81 109 ALA A CA 1
ATOM 878 C C . ALA A 1 109 ? -0.641 13.443 0.677 1.00 92.81 109 ALA A C 1
ATOM 880 O O . ALA A 1 109 ? -0.996 12.422 1.265 1.00 92.81 109 ALA A O 1
ATOM 881 N N . THR A 1 110 ? -1.499 14.417 0.376 1.00 96.25 110 THR A N 1
ATOM 882 C CA . THR A 1 110 ? -2.950 14.254 0.522 1.00 96.25 110 THR A CA 1
ATOM 883 C C . THR A 1 110 ? -3.476 13.500 -0.691 1.00 96.25 110 THR A C 1
ATOM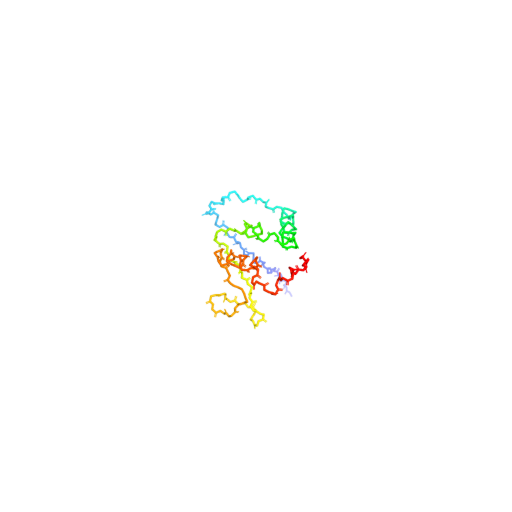 885 O O . THR A 1 110 ? -3.320 13.971 -1.818 1.00 96.25 110 THR A O 1
ATOM 888 N N . THR A 1 111 ? -4.087 12.342 -0.462 1.00 97.00 111 THR A N 1
ATOM 889 C CA . THR A 1 111 ? -4.626 11.479 -1.519 1.00 97.00 111 THR A CA 1
ATOM 890 C C . THR A 1 111 ? -6.127 11.254 -1.326 1.00 97.00 111 THR A C 1
ATOM 892 O O . THR A 1 111 ? -6.675 11.570 -0.267 1.00 97.00 111 THR A O 1
ATOM 895 N N . ARG A 1 112 ? -6.797 10.843 -2.406 1.00 97.38 112 ARG A N 1
ATOM 896 C CA . ARG A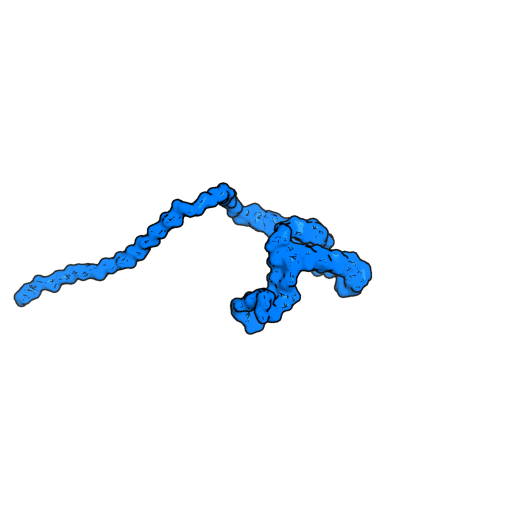 1 112 ? -8.173 10.344 -2.402 1.00 97.38 112 ARG A CA 1
ATOM 897 C C . ARG A 1 112 ? -8.275 9.265 -3.472 1.00 97.38 112 ARG A C 1
ATOM 899 O O . ARG A 1 112 ? -8.089 9.593 -4.648 1.00 97.38 112 ARG A O 1
ATOM 906 N N . HIS A 1 113 ? -8.545 8.036 -3.058 1.00 96.31 113 HIS A N 1
ATOM 907 C CA . HIS A 1 113 ? -8.719 6.883 -3.943 1.00 96.31 113 HIS A CA 1
ATOM 908 C C . HIS A 1 113 ? -10.198 6.641 -4.270 1.00 96.31 113 HIS A C 1
ATOM 910 O O . HIS A 1 113 ? -11.065 6.951 -3.418 1.00 96.31 113 HIS A O 1
#

Nearest PDB structures (foldseek):
  8h2t-assembly1_H  TM=8.526E-01  e=2.603E-06  Variovorax paradoxus
  2xrx-assembly1_B  TM=7.690E-01  e=5.355E-04  Paraburkholderia xenovorans LB400
  3en1-assembly1_B  TM=7.980E-01  e=1.060E-03  Pseudomonas putida
  3e99-assembly1_A  TM=8.899E-01  e=3.161E-03  Burk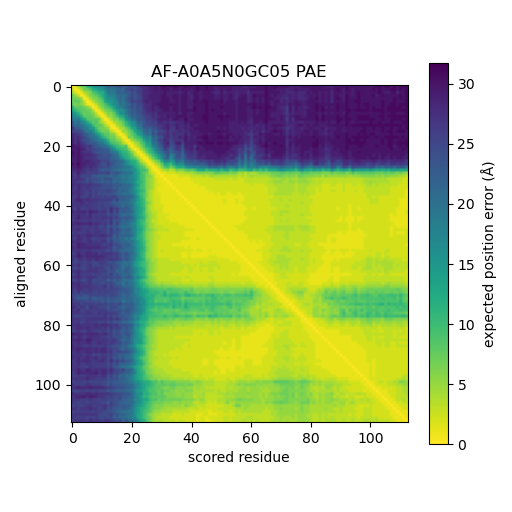holderia mallei ATCC 23344
  3gzx-assembly1_B  TM=7.891E-01  e=2.406E-03  Comamonas testosteroni

Secondary structure (DSSP, 8-state):
-------PPP-----------S---------HHHHHHHHHHHHHHHHTT-HHHHHTTS-TT-EEEEE-SSSSS--TTTS-EEEEEEHHHHHHHHHHHHSTT-GGGSSPPP---

Solvent-accessible surface area (backbone atoms only — not comparable to full-atom values): 7571 Å² total; per-residue (Å²): 136,88,89,80,84,85,84,81,87,80,82,84,75,85,79,81,82,80,87,84,85,71,89,75,68,84,76,74,83,80,51,71,66,62,54,50,54,49,52,54,51,47,34,49,26,58,41,70,65,37,48,75,63,47,59,62,74,54,55,84,88,36,74,53,68,39,73,50,93,86,51,98,82,75,48,82,92,80,44,78,54,77,38,82,26,44,44,69,51,47,52,52,48,46,55,50,59,72,34,91,80,28,64,90,44,64,72,68,74,88,59,82,116

Mean predicted aligned error: 12.08 Å